Protein AF-A0A645FC51-F1 (afdb_monomer_lite)

Radius of gyration: 10.63 Å; chains: 1; bounding box: 21×17×27 Å

Sequence (44 aa):
MTKMQSEDEFPEEFNAYLSFLEEELGVPVAIVSVGPNRAQTIVR

pLDDT: mean 92.47, std 6.06, range [67.44, 98.31]

InterPro domains:
  IPR001114 Adenylosuccinate synthetase [PF00709] (2-42)
  IPR027417 P-loop containing nucleoside triphosphate hydrolase [SSF52540] (2-43)
  IPR042111 Adenylosuccinate synthetase, domain 3 [G3DSA:3.90.170.10] (1-44)

Organism: NCBI:txid1076179

Structure (mmCIF, N/CA/C/O backbone):
data_AF-A0A645FC51-F1
#
_entry.id   AF-A0A645FC51-F1
#
loop_
_atom_site.group_PDB
_atom_site.id
_atom_site.type_symbol
_atom_site.label_atom_id
_atom_site.label_alt_id
_atom_site.label_comp_id
_atom_site.label_asym_id
_atom_site.label_entity_id
_atom_site.label_seq_id
_atom_site.pdbx_PDB_ins_code
_atom_site.Cartn_x
_atom_site.Cartn_y
_atom_site.Cartn_z
_atom_site.occupancy
_atom_site.B_iso_or_equiv
_atom_site.auth_seq_id
_atom_site.auth_comp_id
_atom_site.auth_asym_id
_atom_site.auth_atom_id
_atom_site.pdbx_PDB_model_num
ATOM 1 N N . MET A 1 1 ? 12.125 -2.197 -2.253 1.00 67.44 1 MET A N 1
ATOM 2 C CA . MET A 1 1 ? 10.852 -1.519 -2.566 1.00 67.44 1 MET A CA 1
ATOM 3 C C . MET A 1 1 ? 10.527 -1.533 -4.060 1.00 67.44 1 MET A C 1
ATOM 5 O O . MET A 1 1 ? 9.605 -2.218 -4.457 1.00 67.44 1 MET A O 1
ATOM 9 N N . THR A 1 2 ? 11.301 -0.865 -4.920 1.00 75.31 2 THR A N 1
ATOM 10 C CA . THR A 1 2 ? 10.951 -0.610 -6.339 1.00 75.31 2 THR A CA 1
ATOM 11 C C . THR A 1 2 ? 10.790 -1.832 -7.263 1.00 75.31 2 THR A C 1
ATOM 13 O O . THR A 1 2 ? 10.398 -1.662 -8.415 1.00 75.31 2 THR A O 1
ATOM 16 N N . LYS A 1 3 ? 11.112 -3.049 -6.814 1.00 80.94 3 LYS A N 1
ATOM 17 C CA . LYS A 1 3 ? 10.966 -4.287 -7.604 1.00 80.94 3 LYS A CA 1
ATOM 18 C C . LYS A 1 3 ? 9.771 -5.157 -7.191 1.00 80.94 3 LYS A C 1
ATOM 20 O O . LYS A 1 3 ? 9.513 -6.128 -7.887 1.00 80.94 3 LYS A O 1
ATOM 25 N N . MET A 1 4 ? 9.099 -4.817 -6.090 1.00 87.19 4 MET A N 1
ATOM 26 C CA . MET A 1 4 ? 7.958 -5.576 -5.564 1.00 87.19 4 MET A CA 1
ATOM 27 C C . MET A 1 4 ? 6.761 -5.382 -6.494 1.00 87.19 4 MET A C 1
ATOM 29 O O . MET A 1 4 ? 6.527 -4.260 -6.955 1.00 87.19 4 MET A O 1
ATOM 33 N N . GLN A 1 5 ? 6.040 -6.460 -6.783 1.00 84.69 5 GLN A N 1
ATOM 34 C CA . GLN A 1 5 ? 4.882 -6.453 -7.677 1.00 84.69 5 GLN A CA 1
ATOM 35 C C . GLN A 1 5 ? 3.591 -6.887 -6.979 1.00 84.69 5 GLN A C 1
ATOM 37 O O . GLN A 1 5 ? 2.513 -6.584 -7.489 1.00 84.69 5 GLN A O 1
ATOM 42 N N . SER A 1 6 ? 3.682 -7.526 -5.812 1.00 87.62 6 SER A N 1
ATOM 43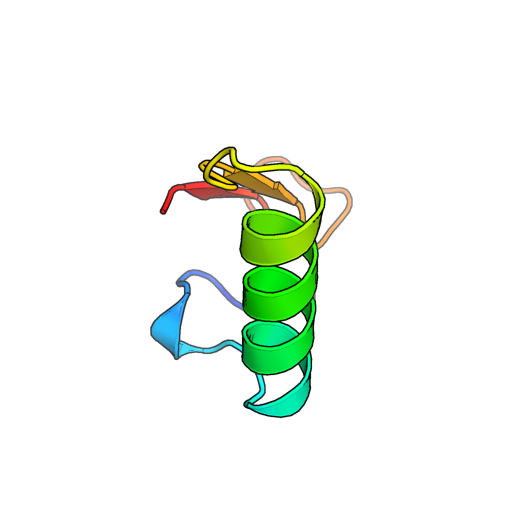 C CA . SER A 1 6 ? 2.537 -7.839 -4.955 1.00 87.62 6 SER A CA 1
ATOM 44 C C . SER A 1 6 ? 2.768 -7.448 -3.493 1.00 87.62 6 SER A C 1
ATOM 46 O O . SER A 1 6 ? 3.894 -7.189 -3.065 1.00 87.62 6 SER A O 1
ATOM 48 N N . GLU A 1 7 ? 1.675 -7.401 -2.728 1.00 88.62 7 GLU A N 1
ATOM 49 C CA . GLU A 1 7 ? 1.693 -7.186 -1.276 1.00 88.62 7 GLU A CA 1
ATOM 50 C C . GLU A 1 7 ? 2.465 -8.284 -0.529 1.00 88.62 7 GLU A C 1
ATOM 52 O O . GLU A 1 7 ? 3.157 -7.993 0.440 1.00 88.62 7 GLU A O 1
ATOM 57 N N . ASP A 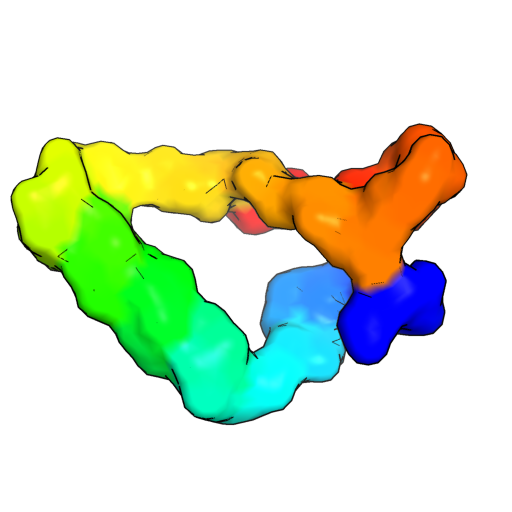1 8 ? 2.430 -9.527 -1.016 1.00 90.19 8 ASP A N 1
ATOM 58 C CA . ASP A 1 8 ? 3.128 -10.661 -0.389 1.00 90.19 8 ASP A CA 1
ATOM 59 C C . ASP A 1 8 ? 4.660 -10.498 -0.373 1.00 90.19 8 ASP A C 1
ATOM 61 O O . ASP A 1 8 ? 5.361 -11.171 0.380 1.00 90.19 8 ASP A O 1
ATOM 65 N N . GLU A 1 9 ? 5.197 -9.611 -1.216 1.00 92.88 9 GLU A N 1
ATOM 66 C CA . GLU A 1 9 ? 6.622 -9.280 -1.260 1.00 92.88 9 GLU A CA 1
ATOM 67 C C . GLU A 1 9 ? 7.014 -8.178 -0.261 1.00 92.88 9 GLU A C 1
ATOM 69 O O . GLU A 1 9 ? 8.195 -7.823 -0.164 1.00 92.88 9 GLU A O 1
ATOM 74 N N . PHE A 1 10 ? 6.050 -7.595 0.460 1.00 93.31 10 PHE A N 1
ATOM 75 C CA . PHE A 1 10 ? 6.320 -6.538 1.425 1.00 93.31 10 PHE A CA 1
ATOM 76 C C . PHE A 1 10 ? 7.093 -7.073 2.637 1.00 93.31 10 PHE A C 1
ATOM 78 O O . PHE A 1 10 ? 6.734 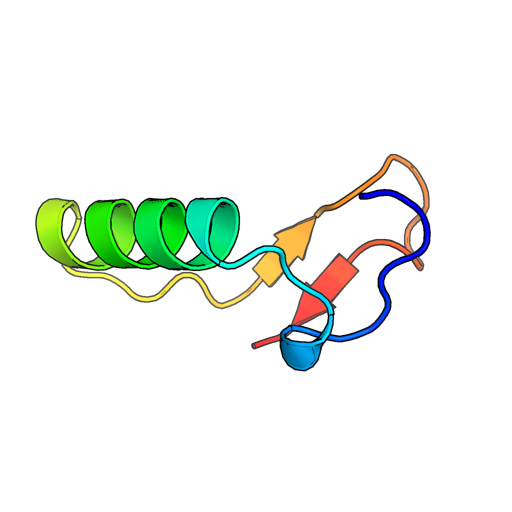-8.111 3.195 1.00 93.31 10 PHE A O 1
ATOM 85 N N . PRO A 1 11 ? 8.141 -6.355 3.089 1.00 94.56 11 PRO A N 1
ATOM 86 C CA . PRO A 1 11 ? 8.780 -6.648 4.365 1.00 94.56 11 PRO A CA 1
ATOM 87 C C . PRO A 1 11 ? 7.765 -6.611 5.510 1.00 94.56 11 PRO A C 1
ATOM 89 O O . PRO A 1 11 ? 6.848 -5.784 5.506 1.00 94.56 11 PRO A O 1
ATOM 92 N N . GLU A 1 12 ? 7.966 -7.457 6.517 1.00 94.69 12 GLU A N 1
ATOM 93 C CA . GLU A 1 12 ? 7.077 -7.555 7.678 1.00 94.69 12 GLU A CA 1
ATOM 94 C C . GLU A 1 12 ? 6.918 -6.203 8.388 1.00 94.69 12 GLU A C 1
ATOM 96 O O . GLU A 1 12 ? 5.806 -5.801 8.726 1.00 94.69 12 GLU A O 1
ATOM 101 N N . GLU A 1 13 ? 8.003 -5.436 8.514 1.00 95.88 13 GLU A N 1
ATOM 102 C CA . GLU A 1 13 ? 7.983 -4.110 9.131 1.00 95.88 13 GLU A CA 1
ATOM 103 C C . GLU A 1 13 ? 7.134 -3.111 8.336 1.00 95.88 13 GLU A C 1
ATOM 105 O O . GLU A 1 13 ? 6.512 -2.217 8.912 1.00 95.88 13 GLU A O 1
ATOM 110 N N . PHE A 1 14 ? 7.084 -3.257 7.009 1.00 94.94 14 PHE A N 1
ATOM 111 C CA . PHE A 1 14 ? 6.264 -2.398 6.162 1.00 94.94 14 PHE A CA 1
ATOM 112 C C . PHE A 1 14 ? 4.779 -2.748 6.289 1.00 94.94 14 PHE A C 1
ATOM 114 O O . PHE A 1 14 ? 3.955 -1.846 6.428 1.00 94.94 14 PHE A O 1
ATOM 121 N N . ASN A 1 15 ? 4.443 -4.039 6.344 1.00 94.38 15 ASN A N 1
ATOM 122 C CA . ASN A 1 15 ? 3.078 -4.499 6.616 1.00 94.38 15 ASN A CA 1
ATOM 123 C C . ASN A 1 15 ? 2.585 -4.060 8.001 1.00 94.38 15 ASN A C 1
ATOM 125 O O . ASN A 1 15 ? 1.449 -3.599 8.137 1.00 94.38 15 ASN A O 1
ATOM 129 N N . ALA A 1 16 ? 3.446 -4.132 9.018 1.00 97.38 16 ALA A N 1
ATOM 130 C CA . ALA A 1 16 ? 3.136 -3.638 10.356 1.00 97.38 16 ALA A CA 1
ATOM 131 C C . ALA A 1 16 ? 2.845 -2.128 10.351 1.00 97.38 16 ALA A C 1
ATOM 133 O O . ALA A 1 16 ? 1.900 -1.673 10.992 1.00 97.38 16 ALA A O 1
ATOM 134 N N . TYR A 1 17 ? 3.612 -1.350 9.581 1.00 97.19 17 TYR A N 1
ATOM 135 C CA . TYR A 1 17 ? 3.380 0.086 9.441 1.00 97.19 17 TYR A CA 1
ATOM 136 C C . TYR A 1 17 ? 2.063 0.412 8.724 1.00 97.19 17 TYR A C 1
ATOM 138 O O . TYR A 1 17 ? 1.337 1.300 9.166 1.00 97.19 17 TYR A O 1
ATOM 146 N N . LEU A 1 18 ? 1.725 -0.314 7.652 1.00 9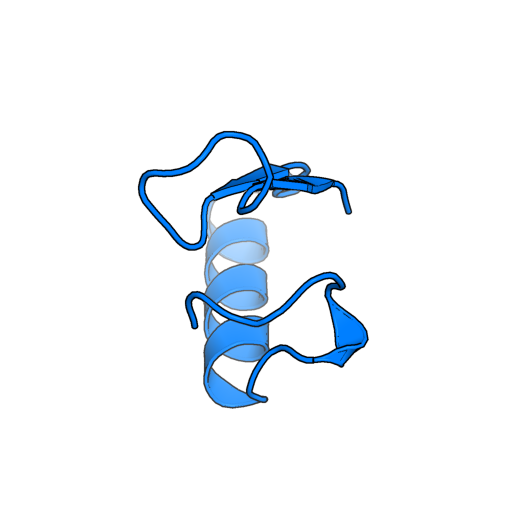5.62 18 LEU A N 1
ATOM 147 C CA . LEU A 1 18 ? 0.431 -0.159 6.979 1.00 95.62 18 LEU A CA 1
ATOM 148 C C . LEU A 1 18 ? -0.729 -0.491 7.924 1.00 95.62 18 LEU A C 1
ATOM 150 O O . LEU A 1 18 ? -1.673 0.288 8.009 1.00 95.62 18 LEU A O 1
ATOM 154 N N . SER A 1 19 ? -0.615 -1.582 8.686 1.00 96.69 19 SER A N 1
ATOM 155 C CA . SER A 1 19 ? -1.633 -1.998 9.662 1.00 96.69 19 SER A CA 1
ATOM 156 C C . SER A 1 19 ? -1.856 -0.934 10.740 1.00 96.69 19 SER A C 1
ATOM 158 O O . SER A 1 19 ? -2.994 -0.595 11.046 1.00 96.69 19 SER A O 1
ATOM 160 N N . PHE A 1 20 ? -0.772 -0.349 11.262 1.00 98.06 20 PHE A N 1
ATOM 161 C CA . PHE A 1 20 ? -0.843 0.764 12.210 1.00 98.06 20 PHE A CA 1
ATOM 162 C C . PHE A 1 20 ? -1.597 1.970 11.629 1.00 98.06 20 PHE A C 1
ATOM 164 O O . PHE A 1 20 ? -2.458 2.539 12.291 1.00 98.06 20 PHE A O 1
ATOM 171 N N . LEU A 1 21 ? -1.312 2.358 10.380 1.00 97.75 21 LEU A N 1
ATOM 172 C CA . LEU A 1 21 ? -2.016 3.474 9.741 1.00 97.75 21 LEU A CA 1
ATOM 173 C C . LEU A 1 21 ? -3.506 3.179 9.530 1.00 97.75 21 LEU A C 1
ATOM 175 O O . LEU A 1 21 ? -4.329 4.065 9.742 1.00 97.75 21 LEU A O 1
ATOM 179 N N . GLU A 1 22 ? -3.857 1.964 9.109 1.00 97.50 22 GLU A N 1
ATOM 180 C CA . GLU A 1 22 ? -5.255 1.558 8.923 1.00 97.50 22 GLU A CA 1
ATOM 181 C C . GLU A 1 22 ? -6.032 1.560 10.247 1.00 97.50 22 GLU A C 1
ATOM 183 O O . GLU A 1 22 ? -7.185 1.995 10.274 1.00 97.50 22 GLU A O 1
ATOM 188 N N . GLU A 1 23 ? -5.397 1.141 11.346 1.00 98.31 23 GLU A N 1
ATOM 189 C CA . GLU A 1 23 ? -5.968 1.180 12.696 1.00 98.31 23 GLU A CA 1
ATOM 190 C C . GLU A 1 23 ? -6.192 2.621 13.181 1.00 98.31 23 GLU A C 1
ATOM 192 O O . GLU A 1 23 ? -7.301 2.969 13.589 1.00 98.31 23 GLU A O 1
ATOM 197 N N . GLU A 1 24 ? -5.177 3.483 13.073 1.00 98.31 24 GLU A N 1
ATOM 198 C CA . GLU A 1 24 ? -5.245 4.873 13.549 1.00 98.31 24 GLU A CA 1
ATOM 199 C C . GLU A 1 24 ? -6.188 5.752 12.714 1.00 98.31 24 GLU A C 1
ATOM 201 O O . GLU A 1 24 ? -6.812 6.681 13.230 1.00 98.31 24 GLU A O 1
ATOM 206 N N . LEU A 1 25 ? -6.298 5.484 11.410 1.00 97.69 25 LEU A N 1
ATOM 207 C CA . LEU A 1 25 ? -7.129 6.270 10.492 1.00 97.69 25 LEU A CA 1
ATOM 208 C C . LEU A 1 25 ? -8.529 5.674 10.292 1.00 97.69 25 LEU A C 1
ATOM 210 O O . LEU A 1 25 ? -9.412 6.363 9.777 1.00 97.69 25 LEU A O 1
ATOM 214 N N . GLY A 1 26 ? -8.742 4.413 10.675 1.00 97.75 26 GLY A N 1
ATOM 215 C CA . GLY A 1 26 ? -10.019 3.711 10.540 1.00 97.75 26 GLY A CA 1
ATOM 216 C C . GLY A 1 26 ? -10.453 3.467 9.091 1.00 97.75 26 GLY A C 1
ATOM 217 O O . GLY A 1 26 ? -11.647 3.304 8.826 1.00 97.75 26 GLY A O 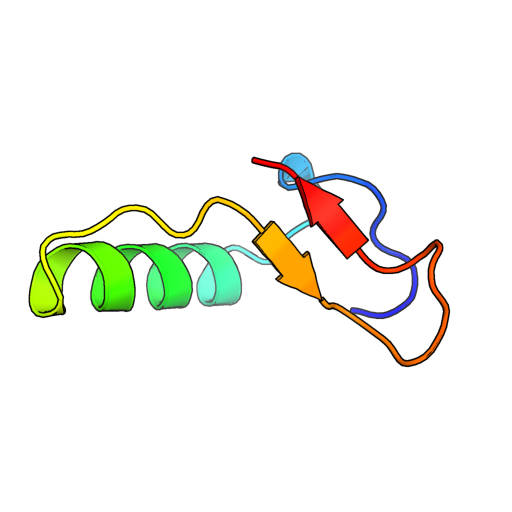1
ATOM 218 N N . VAL A 1 27 ? -9.514 3.479 8.141 1.00 97.19 27 VAL A N 1
ATOM 219 C CA . VAL A 1 27 ? -9.773 3.272 6.707 1.00 97.19 27 VAL A CA 1
ATOM 220 C C . VAL A 1 27 ? -8.710 2.363 6.084 1.00 97.19 27 VAL A C 1
ATOM 222 O O . VAL A 1 27 ? -7.541 2.472 6.450 1.00 97.19 27 VAL A O 1
ATOM 225 N N . PRO A 1 28 ? -9.078 1.496 5.121 1.00 96.44 28 PRO A N 1
ATOM 226 C CA . PRO A 1 28 ? -8.127 0.602 4.469 1.00 96.44 28 PRO A CA 1
ATOM 227 C C . PRO A 1 28 ? -7.239 1.338 3.456 1.00 96.44 28 PRO A C 1
ATOM 229 O O . PRO A 1 28 ? -7.697 2.214 2.713 1.00 96.44 28 PRO A O 1
ATOM 232 N N . VAL A 1 29 ? -5.977 0.927 3.356 1.00 96.25 29 VAL A N 1
ATOM 233 C CA . VAL A 1 29 ? -5.035 1.374 2.327 1.00 96.25 29 VAL A CA 1
ATOM 234 C C . VAL A 1 29 ? -5.165 0.453 1.115 1.00 96.25 29 VAL A C 1
ATOM 236 O O . VAL A 1 29 ? -4.542 -0.604 1.046 1.00 96.25 29 VAL A O 1
ATOM 239 N N . ALA A 1 30 ? -5.966 0.878 0.136 1.00 95.19 30 ALA A N 1
ATOM 240 C CA . ALA A 1 30 ? -6.264 0.086 -1.063 1.00 95.19 30 ALA A CA 1
ATOM 241 C C . ALA A 1 30 ? -5.168 0.133 -2.146 1.00 95.19 30 ALA A C 1
ATOM 243 O O . ALA A 1 30 ? -5.110 -0.732 -3.017 1.00 95.19 30 ALA A O 1
ATOM 244 N N . ILE A 1 31 ? -4.324 1.172 -2.157 1.00 94.62 31 ILE A N 1
ATOM 245 C CA . ILE A 1 31 ? -3.305 1.369 -3.197 1.00 94.62 31 ILE A CA 1
ATOM 246 C C . ILE A 1 31 ? -2.007 1.852 -2.559 1.00 94.62 31 ILE A C 1
ATOM 248 O O . ILE A 1 31 ? -2.000 2.842 -1.827 1.00 94.62 31 ILE A O 1
ATOM 252 N N . VAL A 1 32 ? -0.897 1.197 -2.899 1.00 93.94 32 VAL A N 1
ATOM 253 C CA . VAL A 1 32 ? 0.446 1.534 -2.419 1.00 93.94 32 VAL A CA 1
ATOM 254 C C . VAL A 1 32 ? 1.372 1.784 -3.610 1.00 93.94 32 VAL A C 1
ATOM 256 O O . VAL A 1 32 ? 1.600 0.905 -4.439 1.00 93.94 32 VAL A O 1
ATOM 259 N N . SER A 1 33 ? 1.932 2.993 -3.702 1.00 94.19 33 SER A N 1
ATOM 260 C CA . SER A 1 33 ? 2.958 3.330 -4.698 1.00 94.19 33 SER A CA 1
ATOM 261 C C . SER A 1 33 ? 4.352 3.081 -4.122 1.00 94.19 33 SER A C 1
ATOM 263 O O . SER A 1 33 ? 4.736 3.697 -3.129 1.00 94.19 33 SER A O 1
ATOM 265 N N . VAL A 1 34 ? 5.114 2.176 -4.742 1.00 93.00 34 VAL A N 1
ATOM 266 C CA . VAL A 1 34 ? 6.446 1.738 -4.276 1.00 93.00 34 VAL A CA 1
ATOM 267 C C . VAL A 1 34 ? 7.594 2.274 -5.139 1.00 93.00 34 VAL A C 1
ATOM 269 O O . VAL A 1 34 ? 8.756 1.896 -4.946 1.00 93.00 34 VAL A O 1
ATOM 272 N N . GLY A 1 35 ? 7.297 3.160 -6.096 1.00 92.69 35 GLY A N 1
ATOM 273 C CA . GLY A 1 35 ? 8.295 3.794 -6.950 1.00 92.69 35 GLY A CA 1
ATOM 274 C C . GLY A 1 35 ? 7.718 4.781 -7.977 1.00 92.69 35 GLY A C 1
ATOM 275 O O . GLY A 1 35 ? 6.507 4.954 -8.072 1.00 92.69 35 GLY A O 1
ATOM 276 N N . PRO A 1 36 ? 8.586 5.458 -8.751 1.00 93.00 36 PRO A N 1
ATOM 277 C CA . PRO A 1 36 ? 8.183 6.507 -9.691 1.00 93.00 36 PRO A CA 1
ATOM 278 C C . PRO A 1 36 ? 7.517 5.994 -10.982 1.00 93.00 36 PRO A C 1
ATOM 280 O O . PRO A 1 36 ? 6.909 6.780 -11.707 1.00 93.00 36 PRO A O 1
ATOM 283 N N . ASN A 1 37 ? 7.653 4.709 -11.322 1.00 93.00 37 ASN A N 1
ATOM 284 C CA . ASN A 1 37 ? 7.046 4.129 -12.521 1.00 93.00 37 ASN A CA 1
ATOM 285 C C . ASN A 1 37 ? 5.584 3.729 -12.249 1.00 93.00 37 ASN A C 1
ATOM 287 O O . ASN A 1 37 ? 5.272 3.200 -11.189 1.00 93.00 37 ASN A O 1
ATOM 291 N N . ARG A 1 38 ? 4.691 3.886 -13.237 1.00 88.75 38 ARG A N 1
ATOM 292 C CA . ARG A 1 38 ? 3.289 3.434 -13.144 1.00 88.75 38 ARG A CA 1
ATOM 293 C C . ARG A 1 38 ? 3.159 1.952 -12.792 1.00 88.75 38 ARG A C 1
ATOM 295 O O . ARG A 1 38 ? 2.251 1.594 -12.057 1.00 88.75 38 ARG A O 1
ATOM 302 N N . ALA A 1 39 ? 4.072 1.112 -13.283 1.00 89.38 39 ALA A N 1
ATOM 303 C CA . ALA A 1 39 ? 4.090 -0.317 -12.964 1.00 89.38 39 ALA A CA 1
ATOM 304 C C . ALA A 1 39 ? 4.455 -0.619 -11.494 1.00 89.38 39 ALA A C 1
ATOM 306 O O . ALA A 1 39 ? 4.313 -1.749 -11.053 1.00 89.38 39 ALA A O 1
ATOM 307 N N . GLN A 1 40 ? 4.924 0.374 -10.732 1.00 90.50 40 GLN A N 1
ATOM 308 C CA . GLN A 1 40 ? 5.307 0.252 -9.320 1.00 90.50 40 GLN A CA 1
ATOM 309 C C . GLN A 1 40 ? 4.169 0.709 -8.399 1.00 90.50 40 GLN A C 1
ATOM 311 O O . GLN A 1 40 ? 4.389 1.417 -7.418 1.00 90.50 40 GLN A O 1
ATOM 316 N N . THR A 1 41 ? 2.941 0.343 -8.756 1.00 93.06 41 THR A N 1
ATOM 317 C CA . THR A 1 41 ? 1.732 0.595 -7.969 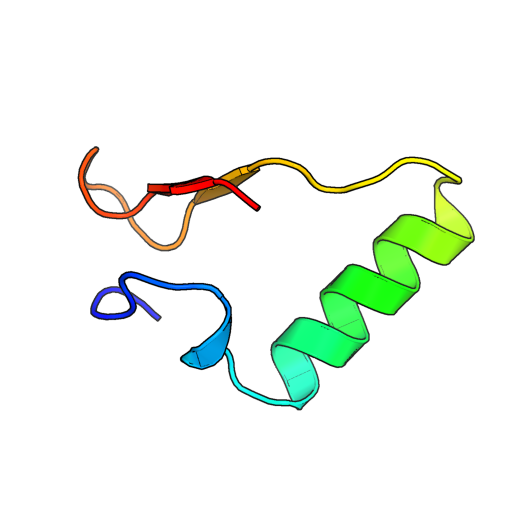1.00 93.06 41 THR A CA 1
ATOM 318 C C . THR A 1 41 ? 1.077 -0.744 -7.673 1.00 93.06 41 THR A C 1
ATOM 320 O O . THR A 1 41 ? 0.797 -1.499 -8.600 1.00 93.06 41 THR A O 1
ATOM 323 N N . ILE A 1 42 ? 0.840 -1.025 -6.397 1.00 92.81 42 ILE A N 1
ATOM 324 C CA . ILE A 1 42 ? 0.229 -2.264 -5.916 1.00 92.81 42 ILE A CA 1
ATOM 325 C C . ILE A 1 42 ? -1.182 -1.939 -5.440 1.00 92.81 42 ILE A C 1
ATOM 327 O O . ILE A 1 42 ? -1.378 -0.992 -4.677 1.00 92.81 42 ILE A O 1
ATOM 331 N N . VAL A 1 43 ? -2.154 -2.703 -5.933 1.00 91.81 43 VAL A N 1
ATOM 332 C CA . VAL A 1 43 ? -3.560 -2.638 -5.522 1.00 91.81 43 VAL A CA 1
ATOM 333 C C . VAL A 1 43 ? -3.810 -3.819 -4.588 1.00 91.81 43 VAL A C 1
ATOM 335 O O . VAL A 1 43 ? -3.473 -4.943 -4.963 1.00 91.81 43 VAL A O 1
ATOM 338 N N . ARG A 1 44 ? -4.335 -3.536 -3.394 1.00 88.06 44 ARG A N 1
ATOM 339 C CA . ARG A 1 44 ? -4.601 -4.497 -2.314 1.00 88.06 44 ARG A CA 1
ATOM 340 C C . ARG A 1 44 ? -6.077 -4.887 -2.269 1.00 88.06 44 ARG A C 1
ATOM 342 O O . ARG A 1 44 ? -6.915 -4.027 -2.635 1.00 88.06 44 ARG A O 1
#

Foldseek 3Di:
DQVDQEPVPDDPVVVVVQVVCCVVVVHHDQKDQPDDDPSRIYGD

Secondary structure (DSSP, 8-state):
-TT--SGGGS-HHHHHHHHHHHHHHTS---EEE-SSSTTSEEE-